Protein AF-A0AAW2CL73-F1 (afdb_monomer_lite)

Foldseek 3Di:
DDDDDDVPVVVVVVVVVVVVP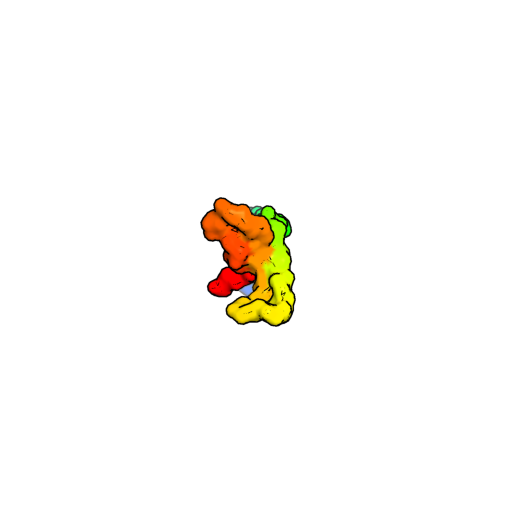DDDDDDDPCVQVPAPFAAPDPPDPDDRATFGDDDDDPRGRHGTPDDPD

Structure (mmCIF, N/CA/C/O backbone):
data_AF-A0AAW2CL73-F1
#
_entry.id   AF-A0AAW2CL73-F1
#
loop_
_atom_site.group_PDB
_atom_site.id
_atom_site.type_symbol
_atom_site.label_atom_id
_atom_site.label_alt_id
_atom_site.label_comp_id
_atom_site.label_asym_id
_atom_site.label_entity_id
_atom_site.label_seq_id
_atom_site.pdbx_PDB_ins_code
_atom_site.Cartn_x
_atom_site.Cartn_y
_atom_site.Cartn_z
_atom_site.occupancy
_atom_site.B_iso_or_equiv
_atom_site.auth_seq_id
_atom_site.auth_comp_id
_atom_site.auth_asym_id
_atom_site.auth_atom_id
_atom_site.pdbx_PDB_model_num
ATOM 1 N N . MET A 1 1 ? -31.870 0.787 37.548 1.00 56.84 1 MET A N 1
ATOM 2 C CA . MET A 1 1 ? -31.855 0.045 36.264 1.00 56.84 1 MET A CA 1
ATOM 3 C C . MET A 1 1 ? -30.441 -0.466 36.031 1.00 56.84 1 MET A C 1
ATOM 5 O O . MET A 1 1 ? -29.517 0.313 36.219 1.00 56.84 1 MET A O 1
ATOM 9 N N . LYS A 1 2 ? -30.251 -1.749 35.696 1.00 76.94 2 LYS A N 1
ATOM 10 C CA . LYS A 1 2 ? -28.920 -2.343 35.471 1.00 76.94 2 LYS A CA 1
ATOM 11 C C . LYS A 1 2 ? -28.847 -2.816 34.019 1.00 76.94 2 LYS A C 1
ATOM 13 O O . LYS A 1 2 ? -29.632 -3.672 33.628 1.00 76.94 2 LYS A O 1
ATOM 18 N N . ALA A 1 3 ? -27.972 -2.211 33.219 1.00 82.25 3 ALA A N 1
ATOM 19 C CA . ALA A 1 3 ? -27.783 -2.596 31.823 1.00 82.25 3 ALA A CA 1
ATOM 20 C C . ALA A 1 3 ? -26.910 -3.858 31.730 1.00 82.25 3 ALA A C 1
ATOM 22 O O . ALA A 1 3 ? -25.923 -3.987 32.457 1.00 82.25 3 ALA A O 1
ATOM 23 N N . SER A 1 4 ? -27.269 -4.785 30.840 1.00 87.31 4 SER A N 1
ATOM 24 C CA . SER A 1 4 ? -26.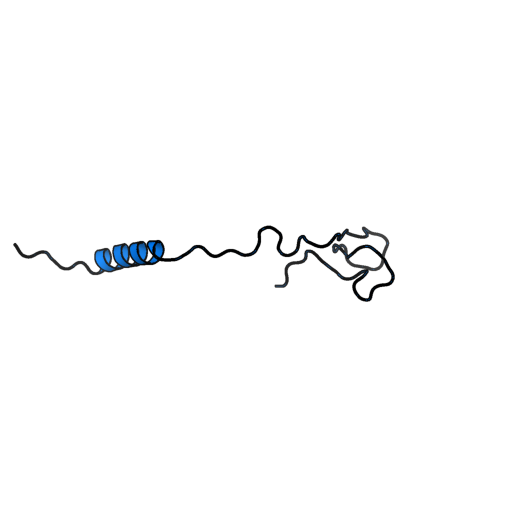464 -5.972 30.536 1.00 87.31 4 SER A CA 1
ATOM 25 C C . SER A 1 4 ? -25.211 -5.583 29.752 1.00 87.31 4 SER A C 1
ATOM 27 O O . SER A 1 4 ? -25.304 -4.858 28.760 1.00 87.31 4 SER A O 1
ATOM 29 N N . ILE A 1 5 ? -24.049 -6.093 30.155 1.00 87.44 5 ILE A N 1
ATOM 30 C CA . ILE A 1 5 ? -22.786 -5.827 29.458 1.00 87.44 5 ILE A CA 1
ATOM 31 C C . ILE A 1 5 ? -22.743 -6.637 28.159 1.00 87.44 5 ILE A C 1
ATOM 33 O O . ILE A 1 5 ? -22.916 -7.854 28.173 1.00 87.44 5 ILE A O 1
ATOM 37 N N . ARG A 1 6 ? -22.490 -5.946 27.044 1.00 93.00 6 ARG A N 1
ATOM 38 C CA . ARG A 1 6 ? -22.388 -6.514 25.694 1.00 93.00 6 ARG A CA 1
ATOM 39 C C . ARG A 1 6 ? -20.975 -6.327 25.132 1.00 93.00 6 ARG A C 1
ATOM 41 O O . ARG A 1 6 ? -20.684 -5.261 24.584 1.00 93.00 6 ARG A O 1
ATOM 48 N N . PRO A 1 7 ? -20.075 -7.316 25.284 1.00 92.31 7 PRO A N 1
ATOM 49 C CA . PRO A 1 7 ? -18.687 -7.184 24.838 1.00 92.31 7 PRO A CA 1
ATOM 50 C C . PRO A 1 7 ? -18.564 -7.060 23.311 1.00 92.31 7 PRO A C 1
ATOM 52 O O . PRO A 1 7 ? -17.629 -6.434 22.821 1.00 92.31 7 PRO A O 1
ATOM 55 N N . ASP A 1 8 ? -19.529 -7.585 22.554 1.00 93.81 8 ASP A N 1
ATOM 56 C CA . ASP A 1 8 ? -19.623 -7.453 21.099 1.00 93.81 8 ASP A CA 1
ATOM 57 C C . ASP A 1 8 ? -19.785 -5.989 20.659 1.00 93.81 8 ASP A C 1
ATOM 59 O O . ASP A 1 8 ? -19.032 -5.506 19.812 1.00 93.81 8 ASP A O 1
ATOM 63 N N . ILE A 1 9 ? -20.705 -5.254 21.295 1.00 93.50 9 ILE A N 1
ATOM 64 C CA . ILE A 1 9 ? -20.923 -3.830 21.013 1.00 93.50 9 ILE A CA 1
ATOM 65 C C . ILE A 1 9 ? -19.696 -3.019 21.422 1.00 93.50 9 ILE A C 1
ATOM 67 O O . ILE A 1 9 ? -19.251 -2.150 20.671 1.00 93.50 9 ILE A O 1
ATOM 71 N N . VAL A 1 10 ? -19.134 -3.312 22.597 1.00 93.50 10 VAL A N 1
ATOM 72 C CA . VAL A 1 10 ? -17.948 -2.612 23.104 1.00 93.50 10 VAL A CA 1
ATOM 73 C C . VAL A 1 10 ? -16.779 -2.769 22.130 1.00 93.50 10 VAL A C 1
ATOM 75 O O . VAL A 1 10 ? -16.171 -1.770 21.751 1.00 93.50 10 VAL A O 1
ATOM 78 N 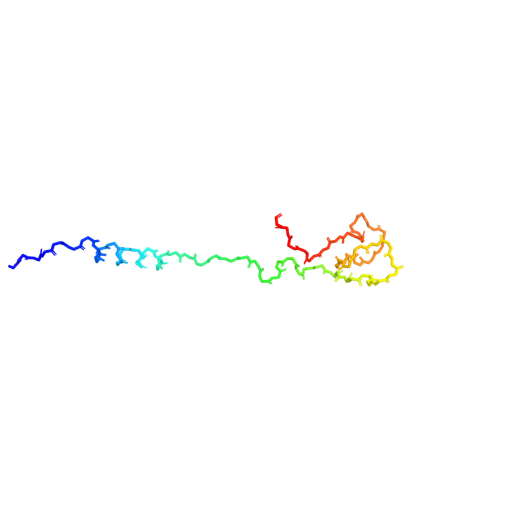N . ASN A 1 11 ? -16.510 -3.985 21.654 1.00 94.88 11 ASN A N 1
ATOM 79 C CA . ASN A 1 11 ? -15.415 -4.251 20.719 1.00 94.88 11 ASN A CA 1
ATOM 80 C C . ASN A 1 11 ? -15.649 -3.628 19.336 1.00 94.88 11 ASN A C 1
ATOM 82 O O . ASN A 1 11 ? -14.711 -3.086 18.738 1.00 94.88 11 ASN A O 1
ATOM 86 N N . PHE A 1 12 ? -16.891 -3.657 18.839 1.00 95.19 12 PHE A N 1
ATOM 87 C CA . PHE A 1 12 ? -17.251 -3.023 17.571 1.00 95.19 12 PHE A CA 1
ATOM 88 C C . PHE A 1 12 ? -17.008 -1.510 17.620 1.00 95.19 12 PHE A C 1
ATOM 90 O O . PHE A 1 12 ? -16.285 -0.961 16.787 1.00 95.19 12 PHE A O 1
ATOM 97 N N . VAL A 1 13 ? -17.546 -0.841 18.643 1.00 94.38 13 VAL A N 1
ATOM 98 C CA . VAL A 1 13 ? -17.405 0.609 18.817 1.00 94.38 13 VAL A CA 1
ATOM 99 C C . VAL A 1 13 ? -15.950 0.991 19.091 1.00 94.38 13 VAL A C 1
ATOM 101 O O . VAL A 1 13 ? -15.448 1.947 18.499 1.00 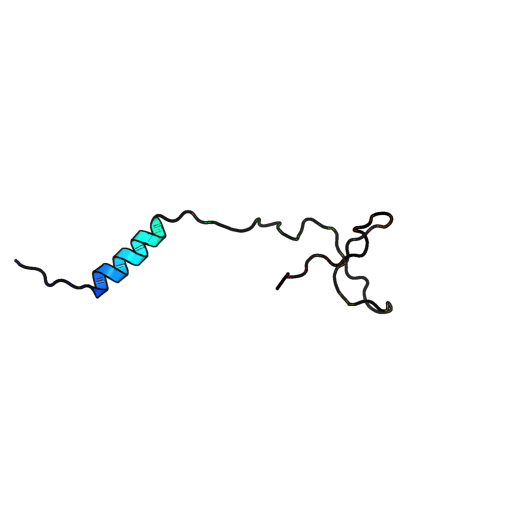94.38 13 VAL A O 1
ATOM 104 N N . HIS A 1 14 ? -15.238 0.228 19.924 1.00 94.88 14 HIS A N 1
ATOM 105 C CA . HIS A 1 14 ? -13.831 0.485 20.235 1.00 94.88 14 HIS A CA 1
ATOM 106 C C . HIS A 1 14 ? -12.946 0.453 18.982 1.00 94.88 14 HIS A C 1
ATOM 108 O O . HIS A 1 14 ? -12.130 1.353 18.779 1.00 94.88 14 HIS A O 1
ATOM 114 N N . THR A 1 15 ? -13.145 -0.534 18.103 1.00 94.06 15 THR A N 1
ATOM 115 C CA . THR A 1 15 ? -12.405 -0.638 16.834 1.00 94.06 15 THR A CA 1
ATOM 116 C C . THR A 1 15 ? -12.646 0.577 15.938 1.00 94.06 15 THR A C 1
ATOM 118 O O . THR A 1 15 ? -11.697 1.143 15.394 1.00 94.06 15 THR A O 1
ATOM 121 N N . GLN A 1 16 ? -13.896 1.031 15.830 1.00 94.31 16 GLN A N 1
ATOM 122 C CA . GLN A 1 16 ? -14.231 2.199 15.011 1.00 94.31 16 GLN A CA 1
ATOM 123 C C . GLN A 1 16 ? -13.655 3.499 15.584 1.00 94.31 16 GLN A C 1
ATOM 125 O O . GLN A 1 16 ? -13.068 4.297 14.855 1.00 94.31 16 GLN A O 1
ATOM 130 N N . ILE A 1 17 ? -13.733 3.689 16.904 1.00 95.19 17 ILE A N 1
ATOM 131 C CA . ILE A 1 17 ? -13.145 4.859 17.572 1.00 95.19 17 ILE A CA 1
ATOM 132 C C . ILE A 1 17 ? -11.615 4.859 17.442 1.00 95.19 17 ILE A C 1
ATOM 134 O O . ILE A 1 17 ? -11.015 5.923 17.275 1.00 95.19 17 ILE A O 1
ATOM 138 N N . SER A 1 18 ? -10.979 3.685 17.488 1.00 92.94 18 SER A N 1
ATOM 139 C CA . SER A 1 18 ? -9.533 3.545 17.282 1.00 92.94 18 SER A CA 1
ATOM 140 C C . SER A 1 18 ? -9.111 4.019 15.887 1.00 92.94 18 SER A C 1
ATOM 142 O O . SER A 1 18 ? -8.134 4.759 15.756 1.00 92.94 18 SER A O 1
ATOM 144 N N . ASN A 1 19 ? -9.890 3.688 14.852 1.00 92.00 19 ASN A N 1
ATOM 145 C CA . ASN A 1 19 ? -9.609 4.117 13.482 1.00 92.00 19 ASN A CA 1
ATOM 146 C C . ASN A 1 19 ? -9.684 5.641 13.300 1.00 92.00 19 ASN A C 1
ATOM 148 O O . ASN A 1 19 ? -8.861 6.197 12.577 1.00 92.00 19 ASN A O 1
ATOM 152 N N . ASN A 1 20 ? -10.583 6.328 14.011 1.00 92.69 20 ASN A N 1
ATOM 153 C CA . ASN A 1 20 ? -10.750 7.785 13.904 1.00 92.69 20 ASN A CA 1
ATOM 154 C C . ASN A 1 20 ? -9.544 8.589 14.419 1.00 92.69 20 ASN A C 1
ATOM 156 O O . ASN A 1 20 ? -9.345 9.729 14.009 1.00 92.69 20 ASN A O 1
ATOM 160 N N . LYS A 1 21 ? -8.745 8.024 15.333 1.00 91.88 21 LYS A N 1
ATOM 161 C CA . LYS A 1 21 ? -7.565 8.698 15.907 1.00 91.88 21 LYS A CA 1
ATOM 162 C C . LYS A 1 21 ? -6.299 8.525 15.064 1.00 91.88 21 LYS A C 1
ATOM 164 O O . LYS A 1 21 ? -5.273 9.129 15.375 1.00 91.88 21 LYS A O 1
ATOM 169 N N . ARG A 1 22 ? -6.337 7.683 14.028 1.00 91.81 22 ARG A N 1
ATOM 170 C CA . ARG A 1 22 ? -5.178 7.399 13.175 1.00 91.81 22 ARG A CA 1
ATOM 171 C C . ARG A 1 22 ? -5.027 8.494 12.125 1.00 91.81 22 ARG A C 1
ATOM 173 O O . ARG A 1 22 ? -5.992 8.877 11.475 1.00 91.81 22 ARG A O 1
ATOM 180 N N . GLN A 1 23 ? -3.798 8.959 11.927 1.00 94.06 23 GLN A N 1
ATOM 181 C CA . GLN A 1 23 ? -3.472 9.840 10.808 1.00 94.06 23 GLN A CA 1
ATOM 182 C C . GLN A 1 23 ? -3.306 9.009 9.526 1.00 94.06 23 GLN A C 1
ATOM 184 O O . GLN A 1 23 ? -2.664 7.952 9.575 1.00 94.06 23 GLN A O 1
ATOM 189 N N . PRO A 1 24 ? -3.871 9.447 8.384 1.00 90.62 24 PRO A N 1
ATOM 190 C CA . PRO A 1 24 ? -3.680 8.758 7.119 1.00 90.62 24 PRO A CA 1
ATOM 191 C C . PRO A 1 24 ? -2.220 8.878 6.681 1.00 90.62 24 PRO A C 1
ATOM 193 O O . PRO A 1 24 ? -1.627 9.954 6.710 1.00 90.62 24 PRO A O 1
ATOM 196 N N . TYR A 1 25 ? -1.648 7.768 6.235 1.00 93.00 25 TYR A N 1
ATOM 197 C CA . TYR A 1 25 ? -0.317 7.714 5.645 1.00 93.00 25 TYR A CA 1
ATOM 198 C C . TYR A 1 25 ? -0.425 7.116 4.244 1.00 93.00 25 TYR A C 1
ATOM 200 O O . TYR A 1 25 ? -1.221 6.209 3.999 1.00 93.00 25 TYR A O 1
ATOM 208 N N . ALA A 1 26 ? 0.365 7.636 3.312 1.00 91.81 26 ALA A N 1
ATOM 209 C CA . ALA A 1 26 ? 0.388 7.172 1.933 1.00 91.81 26 ALA A CA 1
ATOM 210 C C . ALA A 1 26 ? 1.791 7.337 1.343 1.00 91.81 26 ALA A C 1
ATOM 212 O O . ALA A 1 26 ? 2.546 8.227 1.736 1.00 91.81 26 ALA A O 1
ATOM 213 N N . VAL A 1 27 ? 2.126 6.491 0.371 1.00 89.81 27 VAL A N 1
ATOM 214 C CA . VAL A 1 27 ? 3.294 6.698 -0.493 1.00 89.81 27 VAL A CA 1
ATOM 215 C C . VAL A 1 27 ? 3.074 7.913 -1.398 1.00 89.81 27 VAL A C 1
ATOM 217 O O . VAL A 1 27 ? 1.941 8.251 -1.743 1.00 89.81 27 VAL A O 1
ATOM 220 N N . SER A 1 28 ? 4.163 8.583 -1.788 1.00 88.25 28 SER A N 1
ATOM 221 C CA . SER A 1 28 ? 4.091 9.740 -2.688 1.00 88.25 28 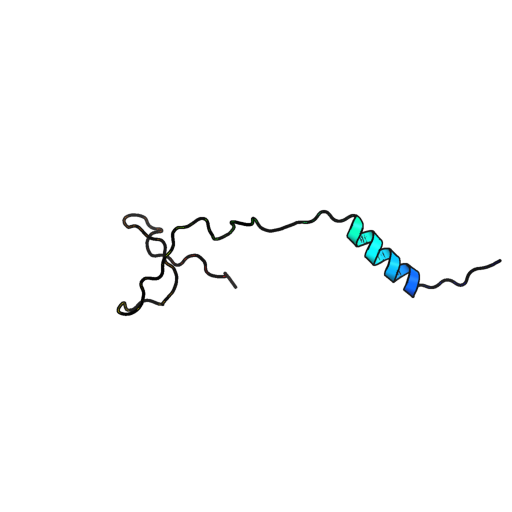SER A CA 1
ATOM 222 C C . SER A 1 28 ? 3.353 9.383 -3.977 1.00 88.25 28 SER A C 1
ATOM 224 O O . SER A 1 28 ? 3.665 8.380 -4.618 1.00 88.25 28 SER A O 1
ATOM 226 N N . LYS A 1 29 ? 2.431 10.254 -4.404 1.00 87.56 29 LYS A N 1
ATOM 227 C CA . LYS A 1 29 ? 1.679 10.099 -5.662 1.00 87.56 29 LYS A CA 1
ATOM 228 C C . LYS A 1 29 ? 2.585 9.935 -6.885 1.00 87.56 29 LYS A C 1
ATOM 230 O O . LYS A 1 29 ? 2.175 9.331 -7.864 1.00 87.56 29 LYS A O 1
ATOM 235 N N . LYS A 1 30 ? 3.805 10.480 -6.830 1.00 86.88 30 LYS A N 1
ATOM 236 C CA . LYS A 1 30 ? 4.796 10.406 -7.912 1.00 86.88 30 LYS A CA 1
ATOM 237 C C . LYS A 1 30 ? 5.928 9.409 -7.629 1.00 86.88 30 LYS A C 1
ATOM 239 O O . LYS A 1 30 ? 6.980 9.479 -8.265 1.00 86.88 30 LYS A O 1
ATOM 244 N N . ALA A 1 31 ? 5.783 8.535 -6.631 1.00 84.19 31 ALA A N 1
ATOM 245 C CA . ALA A 1 31 ? 6.775 7.497 -6.362 1.00 84.19 31 ALA A CA 1
ATOM 246 C C . ALA A 1 31 ? 6.914 6.587 -7.593 1.00 84.19 31 ALA A C 1
ATOM 248 O O . ALA A 1 31 ? 5.905 6.222 -8.190 1.00 84.19 31 ALA A O 1
ATOM 249 N N . ARG A 1 32 ? 8.152 6.236 -7.972 1.00 79.31 32 ARG A N 1
ATOM 250 C CA . ARG A 1 32 ? 8.469 5.423 -9.167 1.00 79.31 32 ARG A CA 1
ATOM 251 C C . ARG A 1 32 ? 7.967 5.997 -10.509 1.00 79.31 32 ARG A C 1
ATOM 253 O O . ARG A 1 32 ? 7.805 5.235 -11.438 1.00 79.31 32 ARG A O 1
ATOM 260 N N . HIS A 1 33 ? 7.722 7.307 -10.603 1.00 84.75 33 HIS A N 1
ATOM 261 C CA . HIS A 1 33 ? 7.335 7.996 -11.851 1.00 84.75 33 HIS A CA 1
ATOM 262 C C . HIS A 1 33 ? 8.206 9.241 -12.111 1.00 84.75 33 HIS A C 1
ATOM 264 O O . HIS A 1 33 ? 7.786 10.191 -12.762 1.00 84.75 33 HIS A O 1
ATOM 270 N N . GLN A 1 34 ? 9.398 9.295 -11.510 1.00 87.12 34 GLN A N 1
ATOM 271 C CA . GLN A 1 34 ? 10.322 10.435 -11.633 1.00 87.12 34 GLN A CA 1
ATOM 272 C C . GLN A 1 34 ? 11.338 10.250 -12.761 1.00 87.12 34 GLN A C 1
ATOM 274 O O . GLN A 1 34 ? 12.197 11.103 -12.959 1.00 87.12 34 GLN A O 1
ATOM 279 N N . THR A 1 35 ? 11.307 9.109 -13.441 1.00 83.06 35 THR A N 1
ATOM 280 C CA . THR A 1 35 ? 12.323 8.723 -14.412 1.00 83.06 35 THR A CA 1
ATOM 281 C C . THR A 1 35 ? 11.685 8.630 -15.786 1.00 83.06 35 THR A C 1
ATOM 283 O O . THR A 1 35 ? 10.636 8.016 -15.934 1.00 83.06 35 THR A O 1
ATOM 286 N N . SER A 1 36 ? 12.319 9.240 -16.786 1.00 80.81 36 SER A N 1
ATOM 287 C CA . SER A 1 36 ? 11.930 9.090 -18.187 1.00 80.81 36 SER A CA 1
ATOM 288 C C . SER A 1 36 ? 12.406 7.724 -18.675 1.00 80.81 36 SER A C 1
ATOM 290 O O . SER A 1 36 ? 13.572 7.555 -19.043 1.00 80.81 36 SER A O 1
ATOM 292 N N . ALA A 1 37 ? 11.526 6.731 -18.590 1.00 86.44 37 ALA A N 1
ATOM 293 C CA . ALA A 1 37 ? 11.796 5.373 -19.027 1.00 86.44 37 ALA A CA 1
ATOM 294 C C . ALA A 1 37 ? 10.814 4.958 -20.120 1.00 86.44 37 ALA A C 1
ATOM 296 O O . ALA A 1 37 ? 9.603 5.115 -19.983 1.00 86.44 37 ALA A O 1
ATOM 297 N N . GLU A 1 38 ? 11.341 4.395 -21.200 1.00 85.75 38 GLU A N 1
ATOM 298 C CA . GLU A 1 38 ? 10.533 3.917 -22.320 1.00 85.75 38 GLU A CA 1
ATOM 299 C C . GLU A 1 38 ? 10.955 2.506 -22.712 1.00 85.75 38 GLU A C 1
ATOM 301 O O . GLU A 1 38 ? 12.097 2.084 -22.511 1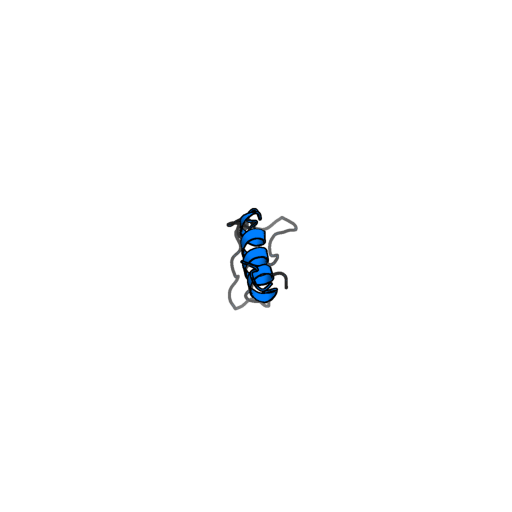.00 85.75 38 GLU A O 1
ATOM 306 N N . SER A 1 39 ? 10.010 1.742 -23.258 1.00 87.00 39 SER A N 1
ATOM 307 C CA . SER A 1 39 ? 10.308 0.403 -23.753 1.00 87.00 39 SER A CA 1
ATOM 308 C C . SER A 1 39 ? 10.991 0.485 -25.112 1.00 87.00 39 SER A C 1
ATOM 310 O O . SER A 1 39 ? 10.524 1.172 -26.016 1.00 87.00 39 SER A O 1
ATOM 312 N N . TRP A 1 40 ? 12.053 -0.293 -25.295 1.00 85.38 40 TRP A N 1
ATOM 313 C CA . TRP A 1 40 ? 12.782 -0.352 -26.565 1.00 85.38 40 TRP A CA 1
ATOM 314 C C . TRP A 1 40 ? 12.102 -1.205 -27.648 1.00 85.38 40 TRP A C 1
ATOM 316 O O . TRP A 1 40 ? 12.667 -1.387 -28.726 1.00 85.38 40 TRP A O 1
ATOM 326 N N . GLY A 1 41 ? 10.903 -1.729 -27.381 1.00 85.19 41 GLY A N 1
ATOM 327 C CA . GLY A 1 41 ? 10.134 -2.513 -28.345 1.00 85.19 41 GLY A CA 1
ATOM 328 C C . GLY A 1 41 ? 10.737 -3.890 -28.647 1.00 85.19 41 GLY A C 1
ATOM 329 O O . GLY A 1 41 ? 11.516 -4.445 -27.875 1.00 85.19 41 GLY A O 1
ATOM 330 N N . ALA A 1 42 ? 10.315 -4.488 -29.761 1.00 83.94 42 ALA A N 1
ATOM 331 C CA . ALA A 1 42 ? 10.828 -5.772 -30.242 1.00 83.94 42 ALA A CA 1
ATOM 332 C C . ALA A 1 42 ? 12.043 -5.582 -31.174 1.00 83.94 42 ALA A C 1
ATOM 334 O O . ALA A 1 42 ? 12.301 -4.483 -31.652 1.00 83.94 42 ALA A O 1
ATOM 335 N N . GLY A 1 43 ? 12.783 -6.661 -31.457 1.00 86.81 43 GLY A N 1
ATOM 336 C CA . GLY A 1 43 ? 13.940 -6.628 -32.370 1.00 86.81 43 GLY A CA 1
ATOM 337 C C . GLY A 1 43 ? 15.290 -6.381 -31.688 1.00 86.81 43 GLY A C 1
ATOM 338 O O . GLY A 1 43 ? 16.319 -6.348 -32.355 1.00 86.81 43 GLY A O 1
ATOM 339 N N . ARG A 1 44 ? 15.303 -6.268 -30.355 1.00 80.06 44 ARG A N 1
ATOM 340 C CA . ARG A 1 44 ? 16.506 -6.326 -29.512 1.00 80.06 44 ARG A CA 1
ATOM 341 C C . ARG A 1 44 ? 16.435 -7.583 -28.643 1.00 80.06 44 ARG A C 1
ATOM 343 O O . ARG A 1 44 ? 15.344 -7.966 -28.228 1.00 80.06 44 ARG A O 1
ATOM 350 N N . ALA A 1 45 ? 17.572 -8.216 -28.343 1.00 86.56 45 ALA A N 1
ATOM 351 C CA . ALA A 1 45 ? 17.660 -9.366 -27.429 1.00 86.56 45 ALA A CA 1
ATOM 352 C C . ALA A 1 45 ? 17.518 -8.935 -25.949 1.00 86.56 45 ALA A C 1
ATOM 354 O O . ALA A 1 45 ? 18.349 -9.256 -25.104 1.00 86.56 45 ALA A O 1
ATOM 355 N N . VAL A 1 46 ? 16.487 -8.138 -25.658 1.00 83.38 46 VAL A N 1
ATOM 356 C CA . VAL A 1 46 ? 16.195 -7.505 -24.366 1.00 83.38 46 VAL A CA 1
ATOM 357 C C . VAL A 1 46 ? 14.688 -7.611 -24.108 1.00 83.38 46 VAL A C 1
ATOM 359 O O . VAL A 1 46 ? 13.884 -7.663 -25.040 1.00 83.38 46 VAL A O 1
ATOM 362 N N . SER A 1 47 ? 14.294 -7.681 -22.838 1.00 86.50 47 SER A N 1
ATOM 363 C CA . SER A 1 47 ? 12.892 -7.738 -22.417 1.00 86.50 47 SER A CA 1
ATOM 364 C C . SER A 1 47 ? 12.133 -6.436 -22.719 1.00 86.50 47 SER A C 1
ATOM 366 O O . SER A 1 47 ? 12.710 -5.356 -22.820 1.00 86.50 47 SER A O 1
ATOM 368 N N . ARG A 1 48 ? 10.800 -6.522 -22.834 1.00 88.56 48 ARG A N 1
ATOM 369 C CA . ARG A 1 48 ? 9.908 -5.377 -23.118 1.00 88.56 48 ARG A CA 1
ATOM 370 C C . ARG A 1 48 ? 9.604 -4.545 -21.863 1.00 88.56 48 ARG A C 1
ATOM 372 O O . ARG A 1 48 ? 8.447 -4.295 -21.541 1.00 88.56 48 ARG A O 1
ATOM 379 N N . ILE A 1 49 ? 10.640 -4.170 -21.127 1.00 89.69 49 ILE A N 1
ATOM 380 C CA . ILE A 1 49 ? 10.557 -3.391 -19.885 1.00 89.69 49 ILE A CA 1
ATOM 381 C C . ILE A 1 49 ? 10.899 -1.920 -20.192 1.00 89.69 49 ILE A C 1
ATOM 383 O O . ILE A 1 49 ? 11.733 -1.687 -21.068 1.00 89.69 49 ILE A O 1
ATOM 387 N N . PRO A 1 50 ? 10.272 -0.928 -19.526 1.00 88.69 50 PRO A N 1
ATOM 388 C CA . PRO A 1 50 ? 10.708 0.462 -19.616 1.00 88.69 50 PRO A CA 1
ATOM 389 C C . PRO A 1 50 ? 12.136 0.614 -19.090 1.00 88.69 50 PRO A C 1
ATOM 391 O O . PRO A 1 50 ? 12.423 0.238 -17.952 1.00 88.69 50 PRO A O 1
ATOM 394 N N . CYS A 1 51 ? 13.032 1.162 -19.903 1.00 88.69 51 CYS A N 1
ATOM 395 C CA . CYS A 1 51 ? 14.420 1.399 -19.525 1.00 88.69 51 CYS A CA 1
ATOM 396 C C . CYS A 1 51 ? 14.712 2.895 -19.496 1.00 88.69 51 CYS A C 1
ATOM 398 O O . CYS A 1 51 ? 14.203 3.643 -20.330 1.00 88.69 51 CYS A O 1
ATOM 400 N N . VAL A 1 52 ? 15.551 3.318 -18.548 1.00 90.50 52 VAL A N 1
ATOM 401 C CA . VAL A 1 52 ? 16.005 4.710 -18.447 1.00 90.50 52 VAL A CA 1
ATOM 402 C C . VAL A 1 52 ? 16.685 5.109 -19.752 1.00 90.50 52 VAL A C 1
ATOM 404 O O . VAL A 1 52 ? 17.617 4.432 -20.200 1.00 90.50 52 VAL A O 1
ATOM 407 N N . LEU A 1 53 ? 16.178 6.184 -20.352 1.00 79.81 53 LEU A N 1
ATOM 408 C CA . LEU A 1 53 ? 16.709 6.764 -21.579 1.00 79.81 53 LEU A CA 1
ATOM 409 C C . LEU A 1 53 ? 18.069 7.441 -21.325 1.00 79.81 53 LEU A C 1
ATOM 411 O O . LEU A 1 53 ? 18.540 7.507 -20.192 1.00 79.81 53 LEU A O 1
ATOM 415 N N . ASP A 1 54 ? 18.694 7.933 -22.391 1.00 80.88 54 ASP A N 1
ATOM 416 C CA . ASP A 1 54 ? 20.042 8.521 -22.418 1.00 80.88 54 ASP A CA 1
ATOM 417 C C . ASP A 1 54 ? 21.198 7.512 -22.342 1.00 80.88 54 ASP A C 1
ATOM 419 O O . ASP A 1 54 ? 21.019 6.316 -22.122 1.00 80.88 54 ASP A O 1
ATOM 423 N N . GLY A 1 55 ? 22.414 7.998 -22.604 1.00 85.88 55 GLY A N 1
ATOM 424 C CA . GLY A 1 55 ? 23.655 7.223 -22.616 1.00 85.88 55 GLY A CA 1
ATOM 425 C C . GLY A 1 55 ? 24.781 7.958 -21.889 1.00 85.88 55 GLY A C 1
ATOM 426 O O . GLY A 1 55 ? 24.722 9.167 -21.695 1.00 85.88 55 GLY A O 1
ATOM 427 N N . GLY A 1 56 ? 25.814 7.225 -21.465 1.00 87.50 56 GLY A N 1
ATOM 428 C CA . GLY A 1 56 ? 26.993 7.809 -20.804 1.00 87.50 56 GLY A CA 1
ATOM 429 C C . GLY A 1 56 ? 26.919 7.902 -19.275 1.00 87.50 56 GLY A C 1
ATOM 430 O O . GLY A 1 56 ? 27.862 8.385 -18.656 1.00 87.50 56 GLY A O 1
ATOM 431 N N . THR A 1 57 ? 25.853 7.396 -18.644 1.00 86.75 57 THR A N 1
ATOM 432 C CA . THR A 1 57 ? 25.796 7.202 -17.185 1.00 86.75 57 THR A CA 1
ATOM 433 C C . THR A 1 57 ? 25.714 5.719 -16.843 1.00 86.75 57 THR A C 1
ATOM 435 O O . THR A 1 57 ? 25.175 4.926 -17.610 1.00 86.75 57 THR A O 1
ATOM 438 N N . HIS A 1 58 ? 26.171 5.332 -15.650 1.00 87.88 58 HIS A N 1
ATOM 439 C CA . HIS A 1 58 ? 25.992 3.961 -15.151 1.00 87.88 58 HIS A CA 1
ATOM 440 C C . HIS A 1 58 ? 24.516 3.548 -15.020 1.00 87.88 58 HIS A C 1
ATOM 442 O O . HIS A 1 58 ? 24.228 2.358 -14.916 1.00 87.88 58 HIS A O 1
ATOM 448 N N . ARG A 1 59 ? 23.587 4.516 -14.990 1.00 85.38 59 ARG A N 1
ATOM 449 C CA . ARG A 1 59 ? 22.147 4.307 -14.793 1.00 85.38 59 ARG A CA 1
ATOM 450 C C . ARG A 1 59 ? 21.376 4.124 -16.107 1.00 85.38 59 ARG A C 1
ATOM 452 O O . ARG A 1 59 ? 20.311 3.510 -16.083 1.00 85.38 59 ARG A O 1
ATOM 459 N N . ALA A 1 60 ? 21.911 4.629 -17.217 1.00 86.06 60 ALA A N 1
ATOM 460 C CA . ALA A 1 60 ? 21.337 4.498 -18.553 1.00 86.06 60 ALA A CA 1
ATOM 461 C C . ALA A 1 60 ? 21.091 3.027 -18.935 1.00 86.06 60 ALA A C 1
ATOM 463 O O . ALA A 1 60 ? 21.927 2.160 -18.673 1.00 86.06 60 ALA A O 1
ATOM 464 N N . GLY A 1 61 ? 19.940 2.738 -19.548 1.00 82.56 61 GLY A N 1
ATOM 465 C CA . GLY A 1 61 ? 19.573 1.393 -20.009 1.00 82.56 61 GLY A CA 1
ATOM 466 C C . GLY A 1 61 ? 19.107 0.416 -18.922 1.00 82.56 61 GLY A C 1
ATOM 467 O O . GLY A 1 61 ? 18.777 -0.726 -19.239 1.00 82.56 61 GLY A O 1
ATOM 468 N N . GLN A 1 62 ? 19.043 0.832 -17.653 1.00 89.38 62 GLN A N 1
ATOM 469 C CA . GLN A 1 62 ? 18.487 0.008 -16.576 1.00 89.38 62 GLN A CA 1
ATOM 470 C C . GLN A 1 62 ? 16.953 0.043 -16.578 1.00 89.38 62 GLN A C 1
ATOM 472 O O . GLN A 1 62 ? 16.354 1.058 -16.923 1.00 89.38 62 GLN A O 1
ATOM 477 N N . GLY A 1 63 ? 16.318 -1.046 -16.139 1.00 85.38 63 GLY A N 1
ATOM 478 C CA . GLY A 1 63 ? 14.862 -1.115 -16.000 1.00 85.38 63 GLY A CA 1
ATOM 479 C C . GLY A 1 63 ? 14.327 -0.157 -14.929 1.00 85.38 63 GLY A C 1
ATOM 480 O O . GLY A 1 63 ? 14.887 -0.053 -13.834 1.00 85.38 63 GLY A O 1
ATOM 481 N N . ALA A 1 64 ? 13.227 0.517 -15.239 1.00 86.38 64 ALA A N 1
ATOM 482 C CA . ALA A 1 64 ? 12.502 1.423 -14.356 1.00 86.38 64 ALA A CA 1
ATOM 483 C C . ALA A 1 64 ? 10.986 1.171 -14.456 1.00 86.38 64 ALA A C 1
ATOM 485 O O . ALA A 1 64 ? 10.528 0.373 -15.270 1.00 86.38 64 ALA A O 1
ATOM 486 N N . ASP A 1 65 ? 10.218 1.792 -13.560 1.00 82.56 65 ASP A N 1
ATOM 487 C CA . ASP A 1 65 ? 8.747 1.715 -13.495 1.00 82.56 65 ASP A CA 1
ATOM 488 C C . ASP A 1 65 ? 8.168 0.305 -13.273 1.00 82.56 65 ASP A C 1
ATOM 490 O O . ASP A 1 65 ? 6.983 0.038 -13.475 1.00 82.56 65 ASP A O 1
ATOM 494 N N . LEU A 1 66 ? 9.003 -0.607 -12.774 1.00 79.31 66 LEU A N 1
ATOM 495 C CA . LEU A 1 66 ? 8.598 -1.947 -12.374 1.00 79.31 66 LEU A CA 1
ATOM 496 C C . LEU A 1 66 ? 8.229 -2.014 -10.894 1.00 79.31 66 LEU A C 1
ATOM 498 O O . LEU A 1 66 ? 8.792 -1.327 -10.034 1.00 79.31 66 LEU A O 1
ATOM 502 N N . SER A 1 67 ? 7.302 -2.917 -10.577 1.00 79.75 67 SER A N 1
ATOM 503 C CA . SER A 1 67 ? 7.055 -3.283 -9.190 1.00 79.75 67 SER A CA 1
ATOM 504 C C . SER A 1 67 ? 8.201 -4.146 -8.670 1.00 79.75 67 SER A C 1
ATOM 506 O O . SER A 1 67 ? 8.420 -5.245 -9.171 1.00 79.75 67 SER A O 1
ATOM 508 N N . ALA A 1 68 ? 8.898 -3.670 -7.637 1.00 64.44 68 ALA A N 1
ATOM 509 C CA . ALA A 1 68 ? 9.709 -4.533 -6.787 1.00 64.44 68 ALA A CA 1
ATOM 510 C C . ALA A 1 68 ? 8.739 -5.374 -5.948 1.00 64.44 68 ALA A C 1
ATOM 512 O O . ALA A 1 68 ? 8.194 -4.871 -4.964 1.00 64.44 68 ALA A O 1
ATOM 513 N N . ARG A 1 69 ? 8.408 -6.574 -6.424 1.00 51.06 69 ARG A N 1
ATOM 514 C CA . ARG A 1 69 ? 7.808 -7.601 -5.569 1.00 51.06 69 ARG A CA 1
ATOM 515 C C . ARG A 1 69 ? 8.857 -8.128 -4.606 1.00 51.06 69 ARG A C 1
ATOM 517 O O . ARG A 1 69 ? 10.029 -8.210 -5.034 1.00 51.06 69 ARG A O 1
#

Secondary structure (DSSP, 8-state):
--PPP-HHHHHHHHHHHHHHTSPP----TTTT-SS-EEE--SSSSS-S-EEE--SSSTTTT-B-S----

Sequence (69 aa):
MKASIRPDIVNFVHTQISNNKRQPYAVSKKARHQTSAESWGAGRAVSRIPCVLDGGTHRAGQGADLSAR

Organism: NCBI:txid425828

Radius of gyration: 25.52 Å; chains: 1; bounding box: 59×20×69 Å

InterPro domains:
  IPR023574 Large ribosomal subunit protein uL4 domain superfamily [G3DSA:3.40.1370.10] (1-68)
  IPR023574 Large ribosomal subunit protein uL4 domain superfamily [SSF52166] (2-58)
  IPR045240 Large ribosomal subunit protein uL4, eukaryota/archaea [PTHR19431] (1-64)

pLDDT: mean 86.47, std 7.79, range [51.06, 95.19]